Protein AF-A0A8X6YGH0-F1 (afdb_monomer_lite)

Sequence (163 aa):
MNEIVQPDSKLIDLRKIITGSENYEKGFVKGLLYMVIKEREKGERETEGEREKAKTEFELEELRLQNFNIKTESNHLNSDTMDMHNERWVSTLRGVGVNDFEKLEDLFITEQLKKGISATTQEHLVDDWSNLINPKELADELDAYENGREEKQKRGYHLQMME

Secondary structure (DSSP, 8-state):
--PPPPTT--HHHHHHHHHHSTT--HHHHHHHHHHHHHHHHHHHHHHHHHHHHHHHHHHHHHHHHHHHHHHHTT--SSSHHHHHHHHHHHHHHHHHT--SHHHHHHHHHHHHHHHTS-HHHHTTSTTTTTT---HHHHHHHHHHHHHHHHHHHHHHHHHHT--

pLDDT: mean 71.9, std 11.44, range [41.25, 88.44]

Foldseek 3Di:
DQDDDDPPDDPVVVVCNQCVDPPNDPVVVVVVVVVVVVVVVVVVCVVVVVVVVVVVVVVVVVVVVVVVVVCVVVPDDDVCVVVVVVVVVVVLCVVLVDDDPVLVVQQVLLVVVVVVDDPVLCVVCVVCSSVRSGNVVVVVSVVVVVVVVVVVVVVVVVVVVVD

Radius of gyration: 37.73 Å; chains: 1; bounding box: 55×65×111 Å

Structure (mmCIF, N/CA/C/O backbone):
data_AF-A0A8X6YGH0-F1
#
_entry.id   AF-A0A8X6YGH0-F1
#
loop_
_atom_site.group_PDB
_atom_site.id
_atom_site.type_symbol
_atom_site.label_atom_id
_atom_site.label_alt_id
_atom_site.label_comp_id
_atom_site.label_asym_id
_atom_site.label_entity_id
_atom_site.label_seq_id
_atom_site.pdbx_PDB_ins_code
_atom_site.Cartn_x
_atom_site.Cartn_y
_atom_site.Cartn_z
_atom_site.occupancy
_atom_site.B_iso_or_equiv
_atom_site.auth_seq_id
_atom_site.auth_comp_id
_atom_site.auth_asym_id
_atom_site.auth_atom_id
_atom_site.pdbx_PDB_model_num
ATOM 1 N N . MET A 1 1 ? 27.875 32.061 -50.453 1.00 41.25 1 MET A N 1
ATOM 2 C CA . MET A 1 1 ? 26.865 33.071 -50.061 1.00 41.25 1 MET A CA 1
ATOM 3 C C . MET A 1 1 ? 26.199 32.542 -48.800 1.00 41.25 1 MET A C 1
ATOM 5 O O . MET A 1 1 ? 25.630 31.465 -48.871 1.00 41.25 1 MET A O 1
ATOM 9 N N . ASN A 1 2 ? 26.345 33.215 -47.655 1.00 48.66 2 ASN A N 1
ATOM 10 C CA . ASN A 1 2 ? 25.778 32.757 -46.380 1.00 48.66 2 ASN A CA 1
ATOM 11 C C . ASN A 1 2 ? 24.354 33.306 -46.239 1.00 48.66 2 ASN A C 1
ATOM 13 O O . ASN A 1 2 ? 24.188 34.498 -45.985 1.00 48.66 2 ASN A O 1
ATOM 17 N N . GLU A 1 3 ? 23.337 32.465 -46.429 1.00 61.19 3 GLU A N 1
ATOM 18 C CA . GLU A 1 3 ? 21.948 32.841 -46.140 1.00 61.19 3 GLU A CA 1
ATOM 19 C C . GLU A 1 3 ? 21.732 32.929 -44.622 1.00 61.19 3 GLU A C 1
ATOM 21 O O . GLU A 1 3 ? 21.976 31.978 -43.878 1.00 61.19 3 GLU A O 1
ATOM 26 N N . ILE A 1 4 ? 21.309 34.108 -44.159 1.00 61.31 4 ILE A N 1
ATOM 27 C CA . ILE A 1 4 ? 21.022 34.404 -42.752 1.00 61.31 4 ILE A CA 1
ATOM 28 C C . ILE A 1 4 ? 19.649 33.820 -42.407 1.00 61.31 4 ILE A C 1
ATOM 30 O O . ILE A 1 4 ? 18.646 34.172 -43.026 1.00 61.31 4 ILE A O 1
ATOM 34 N N . VAL A 1 5 ? 19.602 32.947 -41.400 1.00 63.66 5 VAL A N 1
ATOM 35 C CA . VAL A 1 5 ? 18.356 32.376 -40.873 1.00 63.66 5 VAL A CA 1
ATOM 36 C C . VAL A 1 5 ? 17.521 33.473 -40.197 1.00 63.66 5 VAL A C 1
ATOM 38 O O . VAL A 1 5 ? 17.974 34.068 -39.220 1.00 63.66 5 VAL A O 1
ATOM 41 N N . GLN A 1 6 ? 16.303 33.729 -40.692 1.00 71.75 6 GLN A N 1
ATOM 42 C CA . GLN A 1 6 ? 15.362 34.667 -40.063 1.00 71.75 6 GLN A CA 1
ATOM 43 C C . GLN A 1 6 ? 14.469 33.962 -39.019 1.00 71.75 6 GLN A C 1
ATOM 45 O O . GLN A 1 6 ? 14.098 32.805 -39.245 1.00 71.75 6 GLN A O 1
ATOM 50 N N . PRO A 1 7 ? 14.090 34.623 -37.905 1.00 66.00 7 PRO A N 1
ATOM 51 C CA . PRO A 1 7 ? 13.371 33.997 -36.783 1.00 66.00 7 PRO A CA 1
ATOM 52 C C . PRO A 1 7 ? 11.989 33.406 -37.112 1.00 66.00 7 PRO A C 1
ATOM 54 O O . PRO A 1 7 ? 11.511 32.539 -36.387 1.00 66.00 7 PR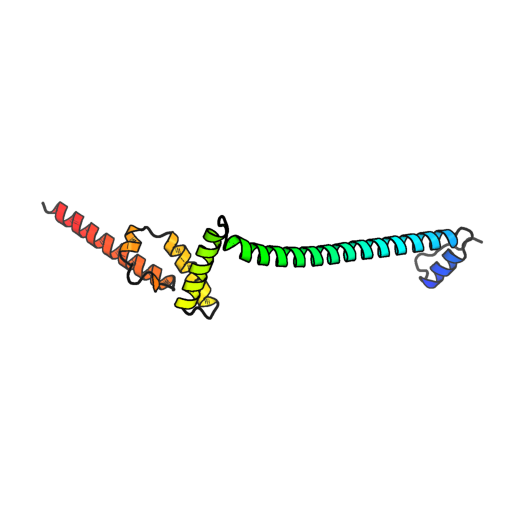O A O 1
ATOM 57 N N . ASP A 1 8 ? 11.346 33.862 -38.184 1.00 77.62 8 ASP A N 1
ATOM 58 C CA . ASP A 1 8 ? 10.015 33.459 -38.655 1.00 77.62 8 ASP A CA 1
ATOM 59 C C . ASP A 1 8 ? 10.054 32.460 -39.830 1.00 77.62 8 ASP A C 1
ATOM 61 O O . ASP A 1 8 ? 9.012 32.075 -40.370 1.00 77.62 8 ASP A O 1
ATOM 65 N N . SER A 1 9 ? 11.251 32.012 -40.225 1.00 76.69 9 SER A N 1
ATOM 66 C CA . SER A 1 9 ? 11.432 31.073 -41.335 1.00 76.69 9 SER A CA 1
ATOM 67 C C . SER A 1 9 ? 10.710 29.753 -41.062 1.00 76.69 9 SER A C 1
ATOM 69 O O . SER A 1 9 ? 10.834 29.156 -39.989 1.00 76.69 9 SER A O 1
ATOM 71 N N . LYS A 1 10 ? 9.988 29.235 -42.061 1.00 80.25 10 LYS A N 1
ATOM 72 C CA . LYS A 1 10 ? 9.310 27.941 -41.934 1.00 80.25 10 LYS A CA 1
ATOM 73 C C . LYS A 1 10 ? 10.338 26.826 -41.760 1.00 80.25 10 LYS A C 1
ATOM 75 O O . LYS A 1 10 ? 11.411 26.839 -42.357 1.00 80.25 10 LYS A O 1
ATOM 80 N N . LEU A 1 11 ? 9.958 25.789 -41.016 1.00 78.44 11 LEU A N 1
ATOM 81 C CA . LEU A 1 11 ? 10.798 24.618 -40.737 1.00 78.44 11 LEU A CA 1
ATOM 82 C C . LEU A 1 11 ? 11.405 23.984 -42.008 1.00 78.44 11 LEU A C 1
ATOM 84 O O . LEU A 1 11 ? 12.546 23.525 -42.001 1.00 78.44 11 LEU A O 1
ATOM 88 N N . ILE A 1 12 ? 10.644 23.970 -43.108 1.00 76.12 12 ILE A N 1
ATOM 89 C CA . ILE A 1 12 ? 11.090 23.443 -44.408 1.00 76.12 12 ILE A CA 1
ATOM 90 C C . ILE A 1 12 ? 12.239 24.283 -44.981 1.00 76.12 12 ILE A C 1
ATOM 92 O O . ILE A 1 12 ? 13.185 23.719 -45.533 1.00 76.12 12 ILE A O 1
ATOM 96 N N . ASP A 1 13 ? 12.173 25.603 -44.828 1.00 79.31 13 ASP A N 1
ATOM 97 C CA . ASP A 1 13 ? 13.164 26.538 -45.358 1.00 79.31 13 ASP A CA 1
ATOM 98 C C . ASP A 1 13 ? 14.440 26.492 -44.512 1.00 79.31 13 ASP A C 1
ATOM 100 O O . ASP A 1 13 ? 15.533 26.328 -45.050 1.00 79.31 13 ASP A O 1
ATOM 104 N N . LEU A 1 14 ? 14.298 26.443 -43.183 1.00 77.06 14 LEU A N 1
ATOM 105 C CA . LEU A 1 14 ? 15.408 26.210 -42.253 1.00 77.06 14 LEU A CA 1
ATOM 106 C C . LEU A 1 14 ? 16.156 24.908 -42.555 1.00 77.06 14 LEU A C 1
ATOM 108 O O . LEU A 1 14 ? 17.386 24.881 -42.593 1.00 77.06 14 LEU A O 1
ATOM 112 N N . ARG A 1 15 ? 15.425 23.818 -42.816 1.00 78.00 15 ARG A N 1
ATOM 113 C CA . ARG A 1 15 ? 16.027 22.528 -43.169 1.00 78.00 15 ARG A CA 1
ATOM 114 C C . ARG A 1 15 ? 16.850 22.626 -44.453 1.00 78.00 15 ARG A C 1
ATOM 116 O O . ARG A 1 15 ? 17.937 22.053 -44.509 1.00 78.00 15 ARG A O 1
ATOM 123 N N . LYS A 1 16 ? 16.347 23.316 -45.480 1.00 81.25 16 LYS A N 1
ATOM 124 C CA . LYS A 1 16 ? 17.072 23.504 -46.746 1.00 81.25 16 LYS A CA 1
ATOM 125 C C . LYS A 1 16 ? 18.350 24.314 -46.536 1.00 81.25 16 LYS A C 1
ATOM 127 O O . LYS A 1 16 ? 19.395 23.879 -47.003 1.00 81.25 16 LYS A O 1
ATOM 132 N N . ILE A 1 17 ? 18.278 25.400 -45.766 1.00 78.94 17 ILE A N 1
ATOM 133 C CA . ILE A 1 17 ? 19.432 26.251 -45.442 1.00 78.94 17 ILE A CA 1
ATOM 134 C C . ILE A 1 17 ? 20.498 25.453 -44.677 1.00 78.94 17 ILE A C 1
ATOM 136 O O . ILE A 1 17 ? 21.665 25.443 -45.060 1.00 78.94 17 ILE A O 1
ATOM 140 N N . ILE A 1 18 ? 20.101 24.713 -43.637 1.00 78.31 18 ILE A N 1
ATOM 141 C CA . ILE A 1 18 ? 21.031 23.914 -42.825 1.00 78.31 18 ILE A CA 1
ATOM 142 C C . ILE A 1 18 ? 21.655 22.791 -43.656 1.00 78.31 18 ILE A C 1
ATOM 144 O O . ILE A 1 18 ? 22.864 22.612 -43.616 1.00 78.31 18 ILE A O 1
ATOM 148 N N . THR A 1 19 ? 20.861 22.043 -44.427 1.00 79.50 19 THR A N 1
ATOM 149 C CA . THR A 1 19 ? 21.381 20.907 -45.216 1.00 79.50 19 THR A CA 1
ATOM 150 C C . THR A 1 19 ? 22.167 21.323 -46.461 1.00 79.50 19 THR A C 1
ATOM 15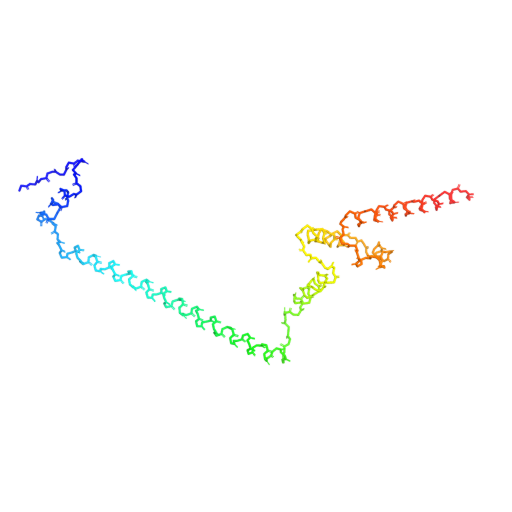2 O O . THR A 1 19 ? 22.936 20.511 -46.972 1.00 79.50 19 THR A O 1
ATOM 155 N N . GLY A 1 20 ? 21.982 22.556 -46.940 1.00 76.81 20 GLY A N 1
ATOM 156 C CA . GLY A 1 20 ? 22.750 23.160 -48.029 1.00 76.81 20 GLY A CA 1
ATOM 157 C C . GLY A 1 20 ? 24.024 23.886 -47.582 1.00 76.81 20 GLY A C 1
ATOM 158 O O . GLY A 1 20 ? 24.786 24.329 -48.434 1.00 76.81 20 GLY A O 1
ATOM 159 N N . SER A 1 21 ? 24.265 24.013 -46.273 1.00 79.88 21 SER A N 1
ATOM 160 C CA . SER A 1 21 ? 25.471 24.638 -45.721 1.00 79.88 21 SER A CA 1
ATOM 161 C C . SER A 1 21 ? 26.711 23.778 -45.972 1.00 79.88 21 SER A C 1
ATOM 163 O O . SER A 1 21 ? 26.695 22.574 -45.727 1.00 79.88 21 SER A O 1
ATOM 165 N N . GLU A 1 22 ? 27.822 24.397 -46.375 1.00 76.06 22 GLU A N 1
ATOM 166 C CA . GLU A 1 22 ? 29.118 23.713 -46.543 1.00 76.06 22 GLU A CA 1
ATOM 167 C C . GLU A 1 22 ? 29.644 23.117 -45.227 1.00 76.06 22 GLU A C 1
ATOM 169 O O . GLU A 1 22 ? 30.377 22.132 -45.231 1.00 76.06 22 GLU A O 1
ATOM 174 N N . ASN A 1 23 ? 29.206 23.671 -44.094 1.00 75.06 23 ASN A N 1
ATOM 175 C CA . ASN A 1 23 ? 29.562 23.192 -42.759 1.00 75.06 23 ASN A CA 1
ATOM 176 C C . ASN A 1 23 ? 28.654 22.050 -42.269 1.00 75.06 23 ASN A C 1
ATOM 178 O O . ASN A 1 23 ? 28.850 21.533 -41.169 1.00 75.06 23 ASN A O 1
ATOM 182 N N . TYR A 1 24 ? 27.626 21.666 -43.034 1.00 76.62 24 TYR A N 1
ATOM 183 C CA . TYR A 1 24 ? 26.746 20.560 -42.672 1.00 76.62 24 TYR A CA 1
ATOM 184 C C . TYR A 1 24 ? 27.379 19.217 -43.031 1.00 76.62 24 TYR A C 1
ATOM 186 O O . TYR A 1 24 ? 27.340 18.744 -44.169 1.00 76.62 24 TYR A O 1
ATOM 194 N N . GLU A 1 25 ? 27.918 18.545 -42.020 1.00 80.00 25 GLU A N 1
ATOM 195 C CA . GLU A 1 25 ? 28.524 17.235 -42.199 1.00 80.00 25 GLU A CA 1
ATOM 196 C C . GLU A 1 25 ? 27.470 16.117 -42.110 1.00 80.00 25 GLU A C 1
ATOM 198 O O . GLU A 1 25 ? 27.171 15.552 -41.055 1.00 80.00 25 GLU A O 1
ATOM 203 N N . LYS A 1 26 ? 26.897 15.756 -43.263 1.00 78.75 26 LYS A N 1
ATOM 204 C CA . LYS A 1 26 ? 25.875 14.697 -43.367 1.00 78.75 26 LYS A CA 1
ATOM 205 C C . LYS A 1 26 ? 26.331 13.354 -42.780 1.00 78.75 26 LYS A C 1
ATOM 207 O O . LYS A 1 26 ? 25.502 12.611 -42.258 1.00 78.75 26 LYS A O 1
ATOM 212 N N . GLY A 1 27 ? 27.619 13.024 -42.899 1.00 76.19 27 GLY A N 1
ATOM 213 C CA . GLY A 1 27 ? 28.208 11.802 -42.340 1.00 76.19 27 GLY A CA 1
ATOM 214 C C . GLY A 1 27 ? 28.168 11.798 -40.814 1.00 76.19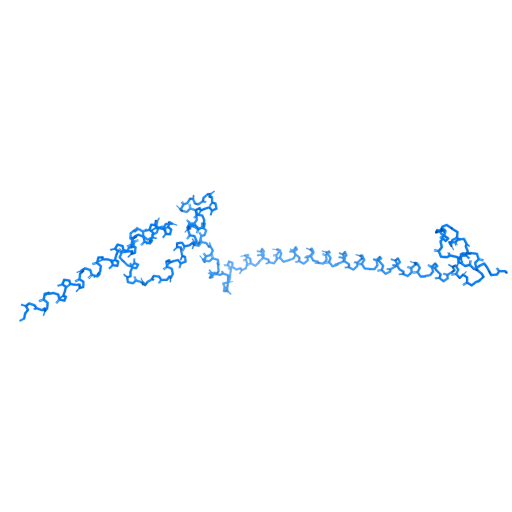 27 GLY A C 1
ATOM 215 O O . GLY A 1 27 ? 27.650 10.854 -40.220 1.00 76.19 27 GLY A O 1
ATOM 216 N N . PHE A 1 28 ? 28.603 12.895 -40.197 1.00 78.69 28 PHE A N 1
ATOM 217 C CA . PHE A 1 28 ? 28.550 13.101 -38.754 1.00 78.69 28 PHE A CA 1
ATOM 218 C C . PHE A 1 28 ? 27.119 13.036 -38.208 1.00 78.69 28 PHE A C 1
ATOM 220 O O . PHE A 1 28 ? 26.850 12.278 -37.280 1.00 78.69 28 PHE A O 1
ATOM 227 N N . VAL A 1 29 ? 26.162 13.730 -38.837 1.00 84.81 29 VAL A N 1
ATOM 228 C CA . VAL A 1 29 ? 24.749 13.707 -38.406 1.00 84.81 29 VAL A CA 1
ATOM 229 C C . VAL A 1 29 ? 24.139 12.306 -38.519 1.00 84.81 29 VAL A C 1
ATOM 231 O O . VAL A 1 29 ? 23.399 11.875 -37.635 1.00 84.81 29 VAL A O 1
ATOM 234 N N . LYS A 1 30 ? 24.474 11.556 -39.576 1.00 82.19 30 LYS A N 1
ATOM 235 C CA . LYS A 1 30 ? 24.087 10.142 -39.691 1.00 82.19 30 LYS A CA 1
ATOM 236 C C . LYS A 1 30 ? 24.741 9.276 -38.611 1.00 82.19 30 LYS A C 1
ATOM 238 O O . LYS A 1 30 ? 24.083 8.376 -38.100 1.00 82.19 30 LYS A O 1
ATOM 243 N N . GLY A 1 31 ? 25.995 9.552 -38.256 1.00 84.94 31 GLY A N 1
ATOM 244 C CA . GLY A 1 31 ? 26.704 8.885 -37.164 1.00 84.94 31 GLY A CA 1
ATOM 245 C C . GLY A 1 31 ? 26.037 9.119 -35.809 1.00 84.94 31 GLY A C 1
ATOM 246 O O . GLY A 1 31 ? 25.809 8.163 -35.071 1.00 84.94 31 GLY A O 1
ATOM 247 N N . LEU A 1 32 ? 25.632 10.360 -35.522 1.00 86.12 32 LEU A N 1
ATOM 248 C CA . LEU A 1 32 ? 24.856 10.696 -34.326 1.00 86.12 32 LEU A CA 1
ATOM 249 C C . LEU A 1 32 ? 23.509 9.967 -34.303 1.00 86.12 32 LEU A C 1
ATOM 251 O O . LEU A 1 32 ? 23.138 9.394 -33.282 1.00 86.12 32 LEU A O 1
ATOM 255 N N . LEU A 1 33 ? 22.793 9.930 -35.432 1.00 81.06 33 LEU A N 1
ATOM 256 C CA . LEU A 1 33 ? 21.524 9.206 -35.530 1.00 81.06 33 LEU A CA 1
ATOM 257 C C . LEU A 1 33 ? 21.705 7.702 -35.283 1.00 81.06 33 LEU A C 1
ATOM 259 O O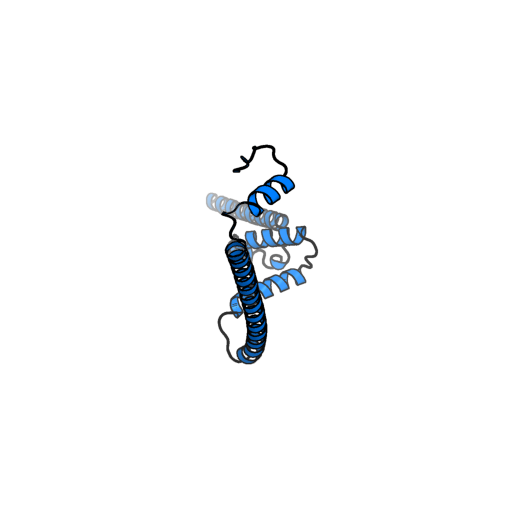 . LEU A 1 33 ? 20.938 7.113 -34.527 1.00 81.06 33 LEU A O 1
ATOM 263 N N . TYR A 1 34 ? 22.727 7.092 -35.884 1.00 83.06 34 TYR A N 1
ATOM 264 C CA . TYR A 1 34 ? 23.047 5.682 -35.668 1.00 83.06 34 TYR A CA 1
ATOM 265 C C . TYR A 1 34 ? 23.390 5.394 -34.203 1.00 83.06 34 TYR A C 1
ATOM 267 O O . TYR A 1 34 ? 22.910 4.411 -33.645 1.00 83.06 34 TYR A O 1
ATOM 275 N N . MET A 1 35 ? 24.164 6.272 -33.558 1.00 81.69 35 MET A N 1
ATOM 276 C CA . MET A 1 35 ? 24.488 6.157 -32.136 1.00 81.69 35 MET A CA 1
ATOM 277 C C . MET A 1 35 ? 23.225 6.209 -31.267 1.00 81.69 35 MET A C 1
ATOM 279 O O . MET A 1 35 ? 23.039 5.341 -30.423 1.00 81.69 35 MET A O 1
ATOM 283 N N . VAL A 1 36 ? 22.316 7.155 -31.523 1.00 88.19 36 VAL A N 1
ATOM 284 C CA . VAL A 1 36 ? 21.041 7.266 -30.793 1.00 88.19 36 VAL A CA 1
ATOM 285 C C . VAL A 1 36 ? 20.159 6.032 -30.990 1.00 88.19 36 VAL A C 1
ATOM 287 O O . VAL A 1 36 ? 19.575 5.548 -30.025 1.00 88.19 36 VAL A O 1
ATOM 290 N N . ILE A 1 37 ? 20.056 5.511 -32.216 1.00 88.44 37 ILE A N 1
ATOM 291 C CA . ILE A 1 37 ? 19.284 4.290 -32.497 1.00 88.44 37 ILE A CA 1
ATOM 292 C C . ILE A 1 37 ? 19.891 3.100 -31.752 1.00 88.44 37 ILE A C 1
ATOM 294 O O . ILE A 1 37 ? 19.173 2.391 -31.057 1.00 88.44 37 ILE A O 1
ATOM 298 N N . LYS A 1 38 ? 21.213 2.925 -31.824 1.00 85.25 38 LYS A N 1
ATOM 299 C CA . LYS A 1 38 ? 21.911 1.819 -31.165 1.00 85.25 38 LYS A CA 1
ATOM 300 C C . LYS A 1 38 ? 21.767 1.861 -29.642 1.00 85.25 38 LYS A C 1
ATOM 302 O O . LYS A 1 38 ? 21.583 0.812 -29.029 1.00 85.25 38 LYS A O 1
ATOM 307 N N . GLU A 1 39 ? 21.834 3.045 -29.034 1.00 84.56 39 GLU A N 1
ATOM 308 C CA . GLU A 1 39 ? 21.600 3.214 -27.594 1.00 84.56 39 GLU A CA 1
ATOM 309 C C . GLU A 1 39 ? 20.142 2.925 -27.216 1.00 84.56 39 GLU A C 1
ATOM 311 O O . GLU A 1 39 ? 19.900 2.291 -26.193 1.00 84.56 39 GLU A O 1
ATOM 316 N N . ARG A 1 40 ? 19.165 3.295 -28.058 1.00 78.69 40 ARG A N 1
ATOM 317 C CA . ARG A 1 40 ? 17.753 2.932 -27.841 1.00 78.69 40 ARG A CA 1
ATOM 318 C C . ARG A 1 40 ? 17.521 1.432 -27.945 1.00 78.69 40 ARG A C 1
ATOM 320 O O . ARG A 1 40 ? 16.932 0.866 -27.039 1.00 78.69 40 ARG A O 1
ATOM 327 N N . GLU A 1 41 ? 18.046 0.777 -28.977 1.00 81.12 41 GLU A N 1
ATOM 328 C CA . GLU A 1 41 ? 17.959 -0.682 -29.129 1.00 81.12 41 GLU A CA 1
ATOM 329 C C . GLU A 1 41 ? 18.674 -1.423 -27.993 1.00 81.12 41 GLU A C 1
ATOM 331 O O . GLU A 1 41 ? 18.275 -2.519 -27.606 1.00 81.12 41 GLU A O 1
ATOM 336 N N . LYS A 1 42 ? 19.773 -0.862 -27.477 1.00 79.06 42 LYS A N 1
ATOM 337 C CA . LYS A 1 42 ? 20.477 -1.402 -26.313 1.00 79.06 42 LYS A CA 1
ATOM 338 C C . LYS A 1 42 ? 19.630 -1.251 -25.051 1.00 79.06 42 LYS A C 1
ATOM 340 O O . LYS A 1 42 ? 19.475 -2.241 -24.350 1.00 79.06 42 LYS A O 1
ATOM 345 N N . GLY A 1 43 ? 19.049 -0.075 -24.816 1.00 78.31 43 GLY A N 1
ATOM 346 C CA . GLY A 1 43 ? 18.120 0.155 -23.711 1.00 78.31 43 GLY A CA 1
ATOM 347 C C . GLY A 1 43 ? 16.885 -0.742 -23.800 1.00 78.31 43 GLY A C 1
ATOM 348 O O . GLY A 1 43 ? 16.507 -1.350 -22.812 1.00 78.31 43 GLY A O 1
ATOM 349 N N . GLU A 1 44 ? 16.306 -0.921 -24.988 1.00 78.94 44 GLU A N 1
ATOM 350 C CA . GLU A 1 44 ? 15.188 -1.843 -25.213 1.00 78.94 44 GLU A CA 1
ATOM 351 C C . GLU A 1 44 ? 15.590 -3.292 -24.923 1.00 78.94 44 GLU A C 1
ATOM 353 O O . GLU A 1 44 ? 14.892 -3.965 -24.172 1.00 78.94 44 GLU A O 1
ATOM 358 N N . ARG A 1 45 ? 16.746 -3.760 -25.417 1.00 73.62 45 ARG A N 1
ATOM 359 C CA . ARG A 1 45 ? 17.273 -5.101 -25.099 1.00 73.62 45 ARG A CA 1
ATOM 360 C C . ARG A 1 45 ? 17.602 -5.287 -23.619 1.00 73.62 45 ARG A C 1
ATOM 362 O O . ARG A 1 45 ? 17.431 -6.388 -23.113 1.00 73.62 45 ARG A O 1
ATOM 369 N N . GLU A 1 46 ? 18.081 -4.252 -22.937 1.00 76.69 46 GLU A N 1
ATOM 370 C CA . GLU A 1 46 ? 18.320 -4.280 -21.490 1.00 76.69 46 GLU A CA 1
ATOM 371 C C . GLU A 1 46 ? 16.997 -4.342 -20.728 1.00 76.69 46 GLU A C 1
ATOM 373 O O . GLU A 1 46 ? 16.840 -5.226 -19.897 1.00 76.69 46 GLU A O 1
ATOM 378 N N . THR A 1 47 ? 16.008 -3.517 -21.080 1.00 74.88 47 THR A N 1
ATOM 379 C CA . THR A 1 47 ? 14.677 -3.552 -20.450 1.00 74.88 47 THR A CA 1
ATOM 380 C C . THR A 1 47 ? 13.932 -4.852 -20.727 1.00 74.88 47 THR A C 1
ATOM 382 O O . THR A 1 47 ? 13.267 -5.374 -19.841 1.00 74.88 47 THR A O 1
ATOM 385 N N . GLU A 1 48 ? 14.045 -5.403 -21.935 1.00 78.88 48 GLU A N 1
ATOM 386 C CA . GLU A 1 48 ? 13.438 -6.684 -22.281 1.00 78.88 48 GLU A CA 1
ATOM 387 C C . GLU A 1 48 ? 14.178 -7.825 -21.588 1.00 78.88 48 GLU A C 1
ATOM 389 O O . GLU A 1 48 ? 13.545 -8.696 -21.008 1.00 78.88 48 GLU A O 1
ATOM 394 N N . GLY A 1 49 ? 15.511 -7.765 -21.531 1.00 80.00 49 GLY A N 1
ATOM 395 C CA . GLY A 1 49 ? 16.318 -8.698 -20.754 1.00 80.00 49 GLY A CA 1
ATOM 396 C C . GLY A 1 49 ? 16.020 -8.632 -19.255 1.00 80.00 49 GLY A C 1
ATOM 397 O O . GLY A 1 49 ? 16.024 -9.663 -18.595 1.00 80.00 49 GLY A O 1
ATOM 398 N N . GLU A 1 50 ? 15.733 -7.455 -18.700 1.00 78.88 50 GLU A N 1
ATOM 399 C CA . GLU A 1 50 ? 15.295 -7.271 -17.313 1.00 78.88 50 GLU A CA 1
ATOM 400 C C . GLU A 1 50 ? 13.871 -7.778 -17.092 1.00 78.88 50 GLU A C 1
ATOM 402 O O . GLU A 1 50 ? 13.623 -8.420 -16.079 1.00 78.88 50 GLU A O 1
ATOM 407 N N . ARG A 1 51 ? 12.947 -7.565 -18.036 1.00 78.88 51 ARG A N 1
ATOM 408 C CA . ARG A 1 51 ? 11.590 -8.133 -17.979 1.00 78.88 51 ARG A CA 1
ATOM 409 C C . ARG A 1 51 ? 11.605 -9.647 -18.084 1.00 78.88 51 ARG A C 1
ATOM 411 O O . ARG A 1 51 ? 10.884 -10.304 -17.346 1.00 78.88 51 ARG A O 1
ATOM 418 N N . GLU A 1 52 ? 12.418 -10.206 -18.970 1.00 85.12 52 GLU A N 1
ATOM 419 C CA . GLU A 1 52 ? 12.558 -11.649 -19.146 1.00 85.12 52 GLU A CA 1
ATOM 420 C C . GLU A 1 52 ? 13.270 -12.275 -17.942 1.00 85.12 52 GLU A C 1
ATOM 422 O O . GLU A 1 52 ? 12.841 -13.320 -17.455 1.00 85.12 52 GLU A O 1
ATOM 427 N N . LYS A 1 53 ? 14.278 -11.597 -17.375 1.00 84.31 53 LYS A N 1
ATOM 428 C CA . LYS A 1 53 ? 14.869 -11.967 -16.080 1.00 84.31 53 LYS A CA 1
ATOM 429 C C . LYS A 1 53 ? 13.854 -11.887 -14.946 1.00 84.31 53 LYS A C 1
ATOM 431 O O . LYS A 1 53 ? 13.761 -12.835 -14.190 1.00 84.31 53 LYS A O 1
ATOM 436 N N . ALA A 1 54 ? 13.055 -10.827 -14.854 1.00 83.62 54 ALA A N 1
ATOM 437 C CA . ALA A 1 54 ? 12.022 -10.692 -13.829 1.00 83.62 54 ALA A CA 1
ATOM 438 C C . ALA A 1 54 ? 10.923 -11.748 -13.995 1.00 83.62 54 ALA A C 1
ATOM 440 O O . ALA A 1 54 ? 10.423 -12.273 -13.009 1.00 83.62 54 ALA A O 1
ATOM 441 N N . LYS A 1 55 ? 10.570 -12.102 -15.235 1.00 80.12 55 LYS A N 1
ATOM 442 C CA . LYS A 1 55 ? 9.605 -13.160 -15.536 1.00 80.12 55 LYS A CA 1
ATOM 443 C C . LYS A 1 55 ? 10.151 -14.539 -15.169 1.00 80.12 55 LYS A C 1
ATOM 445 O O . LYS A 1 55 ? 9.458 -15.298 -14.505 1.00 80.12 55 LYS A O 1
ATOM 450 N N . THR A 1 56 ? 11.389 -14.846 -15.554 1.00 87.12 56 THR A N 1
ATOM 451 C CA . THR A 1 56 ? 12.048 -16.110 -15.180 1.00 87.12 56 THR A CA 1
ATOM 452 C C . THR A 1 56 ? 12.322 -16.192 -13.681 1.00 87.12 56 THR A C 1
ATOM 454 O O . THR A 1 56 ? 12.185 -17.263 -13.101 1.00 87.12 56 THR A O 1
ATOM 457 N N . GLU A 1 57 ? 12.658 -15.080 -13.029 1.00 83.88 57 GLU A N 1
ATOM 458 C CA . GLU A 1 57 ? 12.815 -14.989 -11.577 1.00 83.88 57 GLU A CA 1
ATOM 459 C C . GLU A 1 57 ? 11.475 -15.155 -10.860 1.00 83.88 57 GLU A C 1
ATOM 461 O O . GLU A 1 57 ? 11.417 -15.893 -9.887 1.00 83.88 57 GLU A O 1
ATOM 466 N N . PHE A 1 58 ? 10.390 -14.569 -11.373 1.00 86.44 58 PHE A N 1
ATOM 467 C CA . PHE A 1 58 ? 9.036 -14.770 -10.855 1.00 86.44 58 PHE A CA 1
ATOM 468 C C . PHE A 1 58 ? 8.571 -16.224 -11.006 1.00 86.44 58 PHE A C 1
ATOM 470 O O . PHE A 1 58 ? 8.097 -16.804 -10.038 1.00 86.44 58 PHE A O 1
ATOM 477 N N . GLU A 1 59 ? 8.755 -16.842 -12.177 1.00 86.06 59 GLU A N 1
ATOM 478 C CA . GLU A 1 59 ? 8.449 -18.265 -12.399 1.00 86.06 59 GLU A CA 1
ATOM 479 C C . GLU A 1 59 ? 9.301 -19.170 -11.490 1.00 86.06 59 GLU A C 1
ATOM 481 O O . GLU A 1 59 ? 8.807 -20.145 -10.920 1.00 86.06 59 GLU A O 1
ATOM 486 N N . LEU A 1 60 ? 10.584 -18.840 -11.303 1.00 82.81 60 LEU A N 1
ATOM 487 C CA . LEU A 1 60 ? 11.462 -19.559 -10.383 1.00 82.81 60 LEU A CA 1
ATOM 488 C C . LEU A 1 60 ? 11.036 -19.364 -8.925 1.00 82.81 60 LEU A C 1
ATOM 490 O O . LEU A 1 60 ? 11.136 -20.308 -8.144 1.00 82.81 60 LEU A O 1
ATOM 494 N N . GLU A 1 61 ? 10.571 -18.174 -8.551 1.00 79.31 61 GLU A N 1
ATOM 495 C CA . GLU A 1 61 ? 10.071 -17.877 -7.212 1.00 79.31 61 GLU A CA 1
ATOM 496 C C . GLU A 1 61 ? 8.727 -18.566 -6.955 1.00 79.31 61 GLU A C 1
ATOM 498 O O . GLU A 1 61 ? 8.529 -19.123 -5.882 1.00 79.31 61 GLU A O 1
ATOM 503 N N . GLU A 1 62 ? 7.851 -18.667 -7.954 1.00 77.25 62 GLU A N 1
ATOM 504 C CA . GLU A 1 62 ? 6.626 -19.467 -7.886 1.00 77.25 62 GLU A CA 1
ATOM 505 C C . GLU A 1 62 ? 6.952 -20.953 -7.682 1.00 77.25 62 GLU A C 1
ATOM 507 O O . GLU A 1 62 ? 6.420 -21.596 -6.775 1.00 77.25 62 GLU A O 1
ATOM 512 N N . LEU A 1 63 ? 7.900 -21.496 -8.454 1.00 80.38 63 LEU A N 1
ATOM 513 C CA . LEU A 1 63 ? 8.393 -22.860 -8.263 1.00 80.38 63 LEU A CA 1
ATOM 514 C C . LEU A 1 63 ? 9.075 -23.033 -6.904 1.00 80.38 63 LEU A C 1
ATOM 516 O O . LEU A 1 63 ? 8.963 -24.101 -6.300 1.00 80.38 63 LEU A O 1
ATOM 520 N N . ARG A 1 64 ? 9.794 -22.023 -6.402 1.00 75.62 64 ARG A N 1
ATOM 521 C CA . ARG A 1 64 ? 10.380 -22.046 -5.057 1.00 75.62 64 ARG A CA 1
ATOM 522 C C . ARG A 1 64 ? 9.307 -22.032 -3.995 1.00 75.62 64 ARG A C 1
ATOM 524 O O . ARG A 1 64 ? 9.471 -22.800 -3.070 1.00 75.62 64 ARG A O 1
ATOM 531 N N . LEU A 1 65 ? 8.238 -21.253 -4.127 1.00 71.00 65 LEU A N 1
ATOM 532 C CA . LEU A 1 65 ? 7.112 -21.224 -3.193 1.00 71.00 65 LEU A CA 1
ATOM 533 C C . LEU A 1 65 ? 6.325 -22.533 -3.220 1.00 71.00 65 LEU A C 1
ATOM 535 O O . LEU A 1 65 ? 5.957 -23.032 -2.167 1.00 71.00 65 LEU A O 1
ATOM 539 N N . GLN A 1 66 ? 6.139 -23.150 -4.387 1.00 69.38 66 GLN A N 1
ATOM 540 C CA . GLN A 1 66 ? 5.540 -24.484 -4.497 1.00 69.38 66 GLN A CA 1
ATOM 541 C C . GLN A 1 66 ? 6.436 -25.549 -3.852 1.00 69.38 66 GLN A C 1
ATOM 543 O O . GLN A 1 66 ? 5.973 -26.350 -3.044 1.00 69.38 66 GLN A O 1
ATOM 548 N N . ASN A 1 67 ? 7.740 -25.531 -4.146 1.00 63.72 67 ASN A N 1
ATOM 549 C CA . ASN A 1 67 ? 8.713 -26.428 -3.517 1.00 63.72 67 ASN A CA 1
ATOM 550 C C . ASN A 1 67 ? 8.932 -26.114 -2.033 1.00 63.72 67 ASN A C 1
ATOM 552 O O . ASN A 1 67 ? 9.308 -27.005 -1.279 1.00 63.72 67 ASN A O 1
ATOM 556 N N . PHE A 1 68 ? 8.736 -24.863 -1.622 1.00 54.75 68 PHE A N 1
ATOM 557 C CA . PHE A 1 68 ? 8.765 -24.409 -0.244 1.00 54.75 68 PHE A CA 1
ATOM 558 C C . PHE A 1 68 ? 7.523 -24.922 0.452 1.00 54.75 68 PHE A C 1
ATOM 560 O O . PHE A 1 68 ? 7.734 -25.585 1.434 1.00 54.75 68 PHE A O 1
ATOM 567 N N . ASN A 1 69 ? 6.305 -24.816 -0.093 1.00 50.94 69 ASN A N 1
ATOM 568 C CA . ASN A 1 69 ? 5.106 -25.487 0.434 1.00 50.94 69 ASN A CA 1
ATOM 569 C C . ASN A 1 69 ? 5.316 -27.001 0.596 1.00 50.94 69 ASN A C 1
ATOM 571 O O . ASN A 1 69 ? 5.019 -27.555 1.649 1.00 50.94 69 ASN A O 1
ATOM 575 N N . ILE A 1 70 ? 5.925 -27.656 -0.400 1.00 52.00 70 ILE A N 1
ATOM 576 C CA . ILE A 1 70 ? 6.294 -29.083 -0.333 1.00 52.00 70 ILE A CA 1
ATOM 577 C C . ILE A 1 70 ? 7.377 -29.346 0.743 1.00 52.00 70 ILE A C 1
ATOM 579 O O . ILE A 1 70 ? 7.464 -30.447 1.284 1.00 52.00 70 ILE A O 1
ATOM 583 N N . LYS A 1 71 ? 8.213 -28.353 1.083 1.00 43.16 71 LYS A N 1
ATOM 584 C CA . LYS A 1 71 ? 9.268 -28.423 2.117 1.00 43.16 71 LYS A CA 1
ATOM 585 C C . LYS A 1 71 ? 8.873 -27.828 3.479 1.00 43.16 71 LYS A C 1
ATOM 587 O O . LYS A 1 71 ? 9.542 -28.149 4.454 1.00 43.16 71 LYS A O 1
ATOM 592 N N . THR A 1 72 ? 7.838 -27.000 3.590 1.00 42.84 72 THR A N 1
ATOM 593 C CA . THR A 1 72 ? 7.354 -26.339 4.814 1.00 42.84 72 THR A CA 1
ATOM 594 C C . THR A 1 72 ? 6.190 -27.067 5.438 1.00 42.84 72 THR A C 1
ATOM 596 O O . THR A 1 72 ? 6.083 -27.021 6.659 1.00 42.84 72 THR A O 1
ATOM 599 N N . GLU A 1 73 ? 5.487 -27.919 4.683 1.00 48.28 73 GLU A N 1
ATOM 600 C CA . GLU A 1 73 ? 4.920 -29.139 5.273 1.00 48.28 73 GLU A CA 1
ATOM 601 C C . GLU A 1 73 ? 5.995 -29.941 6.038 1.00 48.28 73 GLU A C 1
ATOM 603 O O . GLU A 1 73 ? 5.673 -30.722 6.929 1.00 48.28 73 GLU A O 1
ATOM 608 N N . SER A 1 74 ? 7.284 -29.704 5.747 1.00 48.72 74 SER A N 1
ATOM 609 C CA . SER A 1 74 ? 8.408 -30.325 6.436 1.00 48.72 74 SER A CA 1
ATOM 610 C C . SER A 1 74 ? 9.246 -29.409 7.350 1.00 48.72 74 SER A C 1
ATOM 612 O O . SER A 1 74 ? 10.133 -29.993 7.960 1.00 48.72 74 SER A O 1
ATOM 614 N N . ASN A 1 75 ? 9.025 -28.082 7.509 1.00 45.31 75 ASN A N 1
ATOM 615 C CA . ASN A 1 75 ? 9.669 -27.246 8.562 1.00 45.31 75 ASN A CA 1
ATOM 616 C C . ASN A 1 75 ? 9.145 -25.781 8.666 1.00 45.31 75 ASN A C 1
ATOM 618 O O . ASN A 1 75 ? 9.299 -24.980 7.748 1.00 45.31 75 ASN A O 1
ATOM 622 N N . HIS A 1 76 ? 8.609 -25.457 9.849 1.00 54.78 76 HIS A N 1
ATOM 623 C CA . HIS A 1 76 ? 8.012 -24.206 10.360 1.00 54.78 76 HIS A CA 1
ATOM 624 C C . HIS A 1 76 ? 8.987 -23.022 10.600 1.00 54.78 76 HIS A C 1
ATOM 626 O O . HIS A 1 76 ? 10.182 -23.246 10.784 1.00 54.78 76 HIS A O 1
ATOM 632 N N . LEU A 1 77 ? 8.400 -21.816 10.776 1.00 51.31 77 LEU A N 1
ATOM 633 C CA . LEU A 1 77 ? 8.845 -20.613 11.536 1.00 51.31 77 LEU A CA 1
ATOM 634 C C . LEU A 1 77 ? 9.038 -19.306 10.738 1.00 51.31 77 LEU A C 1
ATOM 636 O O . LEU A 1 77 ? 10.156 -18.899 10.427 1.00 51.31 77 LEU A O 1
ATOM 640 N N . ASN A 1 78 ? 7.900 -18.646 10.466 1.00 47.62 78 ASN A N 1
ATOM 641 C CA . ASN A 1 78 ? 7.615 -17.196 10.628 1.00 47.62 78 ASN A CA 1
ATOM 642 C C . ASN A 1 78 ? 6.354 -16.744 9.847 1.00 47.62 78 ASN A C 1
ATOM 644 O O . ASN A 1 78 ? 5.959 -15.585 9.952 1.00 47.62 78 ASN A O 1
ATOM 648 N N . SER A 1 79 ? 5.699 -17.653 9.112 1.00 49.66 79 SER A N 1
ATOM 649 C CA . SER A 1 79 ? 4.404 -17.436 8.435 1.00 49.66 79 SER A CA 1
ATOM 650 C C . SER A 1 79 ? 3.216 -17.566 9.398 1.00 49.66 79 SER A C 1
ATOM 652 O O . SER A 1 79 ? 2.250 -16.811 9.334 1.00 49.66 79 SER A O 1
ATOM 654 N N . ASP A 1 80 ? 3.339 -18.455 10.385 1.00 53.78 80 ASP A N 1
ATOM 655 C CA . ASP A 1 80 ? 2.201 -18.982 11.149 1.00 53.78 80 ASP A CA 1
ATOM 656 C C . ASP A 1 80 ? 1.490 -17.931 11.998 1.00 53.78 80 ASP A C 1
ATOM 658 O O . ASP A 1 80 ? 0.282 -17.994 12.192 1.00 53.78 80 ASP A O 1
ATOM 662 N N . THR A 1 81 ? 2.216 -16.928 12.494 1.00 51.69 81 THR A N 1
ATOM 663 C CA . THR A 1 81 ? 1.620 -15.881 13.331 1.00 51.69 81 THR A CA 1
ATOM 664 C C . THR A 1 81 ? 0.814 -14.881 12.501 1.00 51.69 81 THR A C 1
ATOM 666 O O . THR A 1 81 ? -0.253 -14.449 12.934 1.00 51.69 81 THR A O 1
ATOM 669 N N . MET A 1 82 ? 1.297 -14.513 11.307 1.00 49.72 82 MET A N 1
ATOM 670 C CA . MET A 1 82 ? 0.596 -13.588 10.405 1.00 49.72 82 MET A CA 1
ATOM 671 C C . MET A 1 82 ? -0.574 -14.295 9.708 1.00 49.72 82 MET A C 1
ATOM 673 O O . MET A 1 82 ? -1.663 -13.727 9.602 1.00 49.72 82 MET A O 1
ATOM 677 N N . ASP A 1 83 ? -0.372 -15.555 9.319 1.00 60.44 83 ASP A N 1
ATOM 678 C CA . ASP A 1 83 ? -1.406 -16.397 8.721 1.00 60.44 83 ASP A CA 1
ATOM 679 C C . ASP A 1 83 ? -2.518 -16.705 9.725 1.00 60.44 83 ASP A C 1
ATOM 681 O O . ASP A 1 83 ? -3.683 -16.526 9.394 1.00 60.44 83 ASP A O 1
ATOM 685 N N . MET A 1 84 ? -2.207 -17.004 10.992 1.00 57.06 84 MET A N 1
ATOM 686 C CA . MET A 1 84 ? -3.227 -17.231 12.026 1.00 57.06 84 MET A CA 1
ATOM 687 C C . MET A 1 84 ? -4.084 -15.985 12.302 1.00 57.06 84 MET A C 1
ATOM 689 O O . MET A 1 84 ? -5.297 -16.093 12.505 1.00 57.06 84 MET A O 1
ATOM 693 N N . HIS A 1 85 ? -3.486 -14.787 12.318 1.00 58.88 85 HIS A N 1
ATOM 694 C CA . HIS A 1 85 ? -4.253 -13.551 12.481 1.00 58.88 85 HIS A CA 1
ATOM 695 C C . HIS A 1 85 ? -5.167 -13.299 11.276 1.00 58.88 85 HIS A C 1
ATOM 697 O O . HIS A 1 85 ? -6.340 -12.976 11.471 1.00 58.88 85 HIS A O 1
ATOM 703 N N . ASN A 1 86 ? -4.673 -13.507 10.056 1.00 64.31 86 ASN A N 1
ATOM 704 C CA . ASN A 1 86 ? -5.468 -13.350 8.841 1.00 64.31 86 ASN A CA 1
ATOM 705 C C . ASN A 1 86 ? -6.566 -14.414 8.723 1.00 64.31 86 ASN A C 1
ATOM 707 O O . ASN A 1 86 ? -7.701 -14.075 8.405 1.00 64.31 86 ASN A O 1
ATOM 711 N N . GLU A 1 87 ? -6.283 -15.675 9.039 1.00 70.00 87 GLU A N 1
ATOM 712 C CA . GLU A 1 87 ? -7.264 -16.763 9.044 1.00 70.00 87 GLU A CA 1
ATOM 713 C C . GLU A 1 87 ? -8.366 -16.527 10.070 1.00 70.00 87 GLU A C 1
ATOM 715 O O . GLU A 1 87 ? -9.544 -16.686 9.748 1.00 70.00 87 GLU A O 1
ATOM 720 N N . ARG A 1 88 ? -8.016 -16.075 11.281 1.00 69.06 88 ARG A N 1
ATOM 721 C CA . ARG A 1 88 ? -9.005 -15.708 12.300 1.00 69.06 88 ARG A CA 1
ATOM 722 C C . ARG A 1 88 ? -9.900 -14.571 11.813 1.00 69.06 88 ARG A C 1
ATOM 724 O O . ARG A 1 88 ? -11.116 -14.676 11.937 1.00 69.06 88 ARG A O 1
ATOM 731 N N . TRP A 1 89 ? -9.322 -13.523 11.222 1.00 72.75 89 TRP A N 1
ATOM 732 C CA . TRP A 1 89 ? -10.085 -12.414 10.639 1.00 72.75 89 TRP A CA 1
ATOM 733 C C . TRP A 1 89 ? -10.995 -12.879 9.497 1.00 72.75 89 TRP A C 1
ATOM 735 O O . TRP A 1 89 ? -12.186 -12.576 9.490 1.00 72.75 89 TRP A O 1
ATOM 745 N N . VAL A 1 90 ? -10.474 -13.676 8.564 1.00 73.00 90 VAL A N 1
ATOM 746 C CA . VAL A 1 90 ? -11.234 -14.238 7.437 1.00 73.00 90 VAL A CA 1
ATOM 747 C C . VAL A 1 90 ? -12.345 -15.176 7.919 1.00 73.00 90 VAL A C 1
ATOM 749 O O . VAL A 1 90 ? -13.427 -15.193 7.333 1.00 73.00 90 VAL A O 1
ATOM 752 N N . SER A 1 91 ? -12.119 -15.933 8.994 1.00 74.25 91 SER A N 1
ATOM 753 C CA . SER A 1 91 ? -13.131 -16.787 9.619 1.00 74.25 91 SER A CA 1
ATOM 754 C C . SER A 1 91 ? -14.240 -15.963 10.276 1.00 74.25 91 SER A C 1
ATOM 756 O O . SER A 1 91 ? -15.413 -16.278 10.084 1.00 74.25 91 SER A O 1
ATOM 758 N N . THR A 1 92 ? -13.902 -14.889 10.997 1.00 71.50 92 THR A N 1
ATOM 759 C CA . THR A 1 92 ? -14.889 -13.964 11.578 1.00 71.50 92 THR A 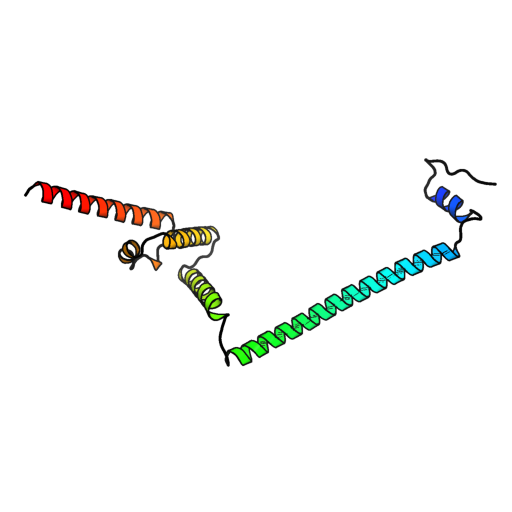CA 1
ATOM 760 C C . THR A 1 92 ? -15.742 -13.318 10.488 1.00 71.50 92 THR A C 1
ATOM 762 O O . THR A 1 92 ? -16.965 -13.338 10.584 1.00 71.50 92 THR A O 1
ATOM 765 N N . LEU A 1 93 ? -15.129 -12.831 9.403 1.00 73.62 93 LEU A N 1
ATOM 766 C CA . LEU A 1 93 ? -15.851 -12.223 8.279 1.00 73.62 93 LEU A CA 1
ATOM 767 C C . LEU A 1 93 ? -16.860 -13.189 7.638 1.00 73.62 93 LEU A C 1
ATOM 769 O O . LEU A 1 93 ? -17.981 -12.791 7.317 1.00 73.62 93 LEU A O 1
ATOM 773 N N . ARG A 1 94 ? -16.489 -14.470 7.497 1.00 75.69 94 ARG A N 1
ATOM 774 C CA . ARG A 1 94 ? -17.396 -15.515 6.994 1.00 75.69 94 ARG A CA 1
ATOM 775 C C . ARG A 1 94 ? -18.500 -15.867 7.988 1.00 75.69 94 ARG A C 1
ATOM 777 O O . ARG A 1 94 ? -19.629 -16.072 7.557 1.00 75.69 94 ARG A O 1
ATOM 784 N N . GLY A 1 95 ? -18.189 -15.943 9.283 1.00 72.94 95 GLY A N 1
ATOM 785 C CA . GLY A 1 95 ? -19.158 -16.273 10.335 1.00 72.94 95 GLY A CA 1
ATOM 786 C C . GLY A 1 95 ? -20.204 -15.180 10.562 1.00 72.94 95 GLY A C 1
ATOM 787 O O . GLY A 1 95 ? -21.360 -15.486 10.831 1.00 72.94 95 GLY A O 1
ATOM 788 N N . VAL A 1 96 ? -19.808 -13.917 10.390 1.00 71.25 96 VAL A N 1
ATOM 789 C CA . VAL A 1 96 ? -20.663 -12.732 10.554 1.00 71.25 96 VAL A CA 1
ATOM 790 C C . VAL A 1 96 ? -21.491 -12.423 9.294 1.00 71.25 96 VAL A C 1
ATOM 792 O O . VAL A 1 96 ? -22.497 -11.721 9.363 1.00 71.25 96 VAL A O 1
ATOM 795 N N . GLY A 1 97 ? -21.109 -12.960 8.130 1.00 75.19 97 GLY A N 1
ATOM 796 C CA . GLY A 1 97 ? -21.826 -12.717 6.874 1.00 75.19 97 GLY A CA 1
ATOM 797 C C . GLY A 1 97 ? -21.662 -11.287 6.347 1.00 75.19 97 GLY A C 1
ATOM 798 O O . GLY A 1 97 ? -22.590 -10.742 5.746 1.00 75.19 97 GLY A O 1
ATOM 799 N N . VAL A 1 98 ? -20.496 -10.673 6.571 1.00 75.19 98 VAL A N 1
ATOM 800 C CA . VAL A 1 98 ? -20.179 -9.327 6.069 1.00 75.19 98 VAL A CA 1
ATOM 801 C C . VAL A 1 98 ? -20.192 -9.342 4.539 1.00 75.19 98 VAL A C 1
ATOM 803 O O . VAL A 1 98 ? -19.379 -10.022 3.912 1.00 75.19 98 VAL A O 1
ATOM 806 N N . ASN A 1 99 ? -21.134 -8.617 3.934 1.00 80.56 99 ASN A N 1
ATOM 807 C CA . ASN A 1 99 ? -21.371 -8.610 2.487 1.00 80.56 99 ASN A CA 1
ATOM 808 C C . ASN A 1 99 ? -21.373 -7.209 1.853 1.00 80.56 99 ASN A C 1
ATOM 810 O O . ASN A 1 99 ? -21.513 -7.102 0.636 1.00 80.56 99 ASN A O 1
ATOM 814 N N . ASP A 1 100 ? -21.205 -6.159 2.653 1.00 83.19 100 ASP A N 1
ATOM 815 C CA . ASP A 1 100 ? -21.144 -4.762 2.227 1.00 83.19 100 ASP A CA 1
ATOM 816 C C . ASP A 1 100 ? -20.025 -4.018 2.985 1.00 83.19 100 ASP A C 1
ATOM 818 O O . ASP A 1 100 ? -19.448 -4.534 3.951 1.00 83.19 100 ASP A O 1
ATOM 822 N N . PHE A 1 101 ? -19.640 -2.848 2.468 1.00 78.62 101 PHE A N 1
ATOM 823 C CA . PHE A 1 101 ? -18.522 -2.072 3.010 1.00 78.62 101 PHE A CA 1
ATOM 824 C C . PHE A 1 101 ? -18.881 -1.465 4.367 1.00 78.62 101 PHE A C 1
ATOM 826 O O . PHE A 1 101 ? -18.046 -1.443 5.264 1.00 78.62 101 PHE A O 1
ATOM 833 N N . GLU A 1 102 ? -20.134 -1.051 4.535 1.00 81.69 102 GLU A N 1
ATOM 834 C CA . GLU A 1 102 ? -20.652 -0.471 5.767 1.00 81.69 102 GLU A CA 1
ATOM 835 C C . GLU A 1 102 ? -20.546 -1.457 6.944 1.00 81.69 102 GLU A C 1
ATOM 837 O O . GLU A 1 102 ? -20.021 -1.101 7.996 1.00 81.69 102 GLU A O 1
ATOM 842 N N . LYS A 1 103 ? -20.924 -2.733 6.769 1.00 80.25 103 LYS A N 1
ATOM 843 C CA . LYS A 1 103 ? -20.748 -3.754 7.823 1.00 80.25 103 LYS A CA 1
ATOM 844 C C . LYS A 1 103 ? -19.291 -4.092 8.086 1.00 80.25 103 LYS A C 1
ATOM 846 O O . LYS A 1 103 ? -18.948 -4.476 9.203 1.00 80.25 103 LYS A O 1
ATOM 851 N N . LEU A 1 104 ? -18.437 -4.010 7.065 1.00 80.81 104 LEU A N 1
ATOM 852 C CA . LEU A 1 104 ? -17.003 -4.220 7.240 1.00 80.81 104 LEU A CA 1
ATOM 853 C C . LEU A 1 104 ? -16.387 -3.091 8.073 1.00 80.81 104 LEU A C 1
ATOM 855 O O . LEU A 1 104 ? -15.560 -3.360 8.944 1.00 80.81 104 LEU A O 1
ATOM 859 N N . GLU A 1 105 ? -16.797 -1.851 7.820 1.00 81.44 105 GLU A N 1
ATOM 860 C CA . GLU A 1 105 ? -16.390 -0.670 8.577 1.00 81.44 105 GLU A CA 1
ATOM 861 C C . GLU A 1 105 ? -16.877 -0.750 10.031 1.00 81.44 105 GLU A C 1
ATOM 863 O O . GLU A 1 105 ? -16.062 -0.627 10.948 1.00 81.44 105 GLU A O 1
ATOM 868 N N . ASP A 1 106 ? -18.154 -1.076 10.250 1.00 83.75 106 ASP A N 1
ATOM 869 C CA . ASP A 1 106 ? -18.727 -1.278 11.586 1.00 83.75 106 ASP A CA 1
ATOM 870 C C . ASP A 1 106 ? -17.982 -2.371 12.364 1.00 83.75 106 ASP A C 1
ATOM 872 O O . ASP A 1 106 ? -17.578 -2.155 13.512 1.00 83.75 106 ASP A O 1
ATOM 876 N N . LEU A 1 107 ? -17.713 -3.517 11.729 1.00 82.94 107 LEU A N 1
ATOM 877 C CA . LEU A 1 107 ? -16.950 -4.601 12.346 1.00 82.94 107 LEU A CA 1
ATOM 878 C C . LEU A 1 107 ? -15.529 -4.150 12.694 1.00 82.94 107 LEU A C 1
ATOM 880 O O . LEU A 1 107 ? -15.031 -4.448 13.780 1.00 82.94 107 LEU A O 1
ATOM 884 N N . PHE A 1 108 ? -14.863 -3.430 11.789 1.00 80.50 108 PHE A N 1
ATOM 885 C CA . PHE A 1 108 ? -13.500 -2.968 12.015 1.00 80.50 108 PHE A CA 1
ATOM 886 C C . PHE A 1 108 ? -13.428 -2.001 13.199 1.00 80.50 108 PHE A C 1
ATOM 888 O O . PHE A 1 108 ? -12.570 -2.167 14.066 1.00 80.50 108 PHE A O 1
ATOM 895 N N . ILE A 1 109 ? -14.339 -1.028 13.270 1.00 80.75 109 ILE A N 1
ATOM 896 C CA . ILE A 1 109 ? -14.420 -0.069 14.378 1.00 80.75 109 ILE A CA 1
ATOM 897 C C . ILE A 1 109 ? -14.708 -0.809 15.688 1.00 80.75 109 ILE A C 1
ATOM 899 O O . ILE A 1 109 ? -14.004 -0.596 16.677 1.00 80.75 109 ILE A O 1
ATOM 903 N N . THR A 1 110 ? -15.667 -1.734 15.683 1.00 82.75 110 THR A N 1
ATOM 904 C CA . THR A 1 110 ? -16.027 -2.549 16.850 1.00 82.75 110 THR A CA 1
ATOM 905 C C . THR A 1 110 ? -14.846 -3.373 17.361 1.00 82.75 110 THR A C 1
ATOM 907 O O . THR A 1 110 ? -14.559 -3.369 18.555 1.00 82.75 110 THR A O 1
ATOM 910 N N . GLU A 1 111 ? -14.089 -4.021 16.474 1.00 80.94 111 GLU A N 1
ATOM 911 C CA . GLU A 1 111 ? -12.898 -4.794 16.844 1.00 80.94 111 GLU A CA 1
ATOM 912 C C . GLU A 1 111 ? -11.761 -3.916 17.390 1.00 80.94 111 GLU A C 1
ATOM 914 O O . GLU A 1 111 ? -11.033 -4.340 18.290 1.00 80.94 111 GLU A O 1
ATOM 919 N N . GLN A 1 112 ? -11.594 -2.680 16.904 1.00 76.62 112 GLN A N 1
ATOM 920 C CA . GLN A 1 112 ? -10.628 -1.756 17.511 1.00 76.62 112 GLN A CA 1
ATOM 921 C C . GLN A 1 112 ? -11.089 -1.266 18.890 1.00 76.62 112 GLN A C 1
ATOM 923 O O . GLN A 1 112 ? -10.261 -1.175 19.796 1.00 76.62 112 GLN A O 1
ATOM 928 N N . LEU A 1 113 ? -12.387 -1.003 19.082 1.00 76.81 113 LEU A N 1
ATOM 929 C CA . LEU A 1 113 ? -12.947 -0.639 20.388 1.00 76.81 113 LEU A CA 1
ATOM 930 C C . LEU A 1 113 ? -12.779 -1.781 21.398 1.00 76.81 113 LEU A C 1
ATOM 932 O O . LEU A 1 113 ? -12.322 -1.541 22.514 1.00 76.81 113 LEU A O 1
ATOM 936 N N . LYS A 1 114 ? -13.017 -3.034 20.982 1.00 78.44 114 LYS A N 1
ATOM 937 C CA . LYS A 1 114 ? -12.793 -4.235 21.806 1.00 78.44 114 LYS A CA 1
ATOM 938 C C . LYS A 1 114 ? -11.369 -4.341 22.352 1.00 78.44 114 LYS A C 1
ATOM 940 O O . LYS A 1 114 ? -11.193 -4.744 23.497 1.00 78.44 114 LYS A O 1
ATOM 945 N N . LYS A 1 115 ? -10.351 -3.927 21.590 1.00 76.31 115 LYS A N 1
ATOM 946 C CA . LYS A 1 115 ? -8.945 -3.927 22.051 1.00 76.31 115 LYS A CA 1
ATOM 947 C C . LYS A 1 115 ? -8.655 -2.911 23.157 1.00 76.31 115 LYS A C 1
ATOM 949 O O . LYS A 1 115 ? -7.652 -3.059 23.851 1.00 76.31 115 LYS A O 1
ATOM 954 N N . GLY A 1 116 ? -9.483 -1.877 23.298 1.00 70.75 116 GLY A N 1
ATOM 955 C CA . GLY A 1 116 ? -9.363 -0.869 24.354 1.00 70.75 116 GLY A CA 1
ATOM 956 C C . GLY A 1 116 ? -10.076 -1.245 25.656 1.00 70.75 116 GLY A C 1
ATOM 957 O O . GLY A 1 116 ? -9.893 -0.563 26.663 1.00 70.75 116 GLY A O 1
ATOM 958 N N . ILE A 1 117 ? -10.878 -2.313 25.655 1.00 75.06 11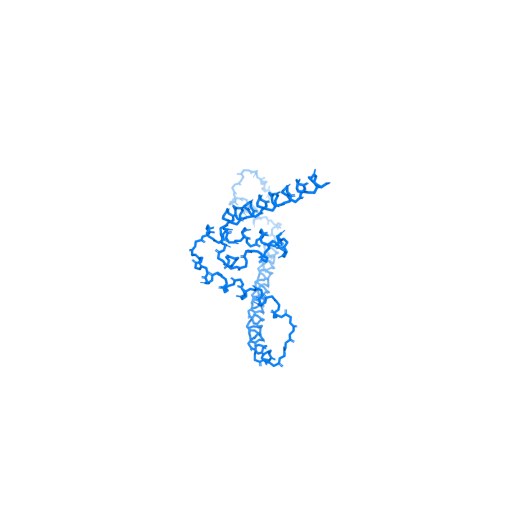7 ILE A N 1
ATOM 959 C CA . ILE A 1 117 ? -11.702 -2.723 26.794 1.00 75.06 117 ILE A CA 1
ATOM 960 C C . ILE A 1 117 ? -10.894 -3.641 27.719 1.00 75.06 117 ILE A C 1
ATOM 962 O O . ILE A 1 117 ? -10.177 -4.538 27.279 1.00 75.06 117 ILE A O 1
ATOM 966 N N . SER A 1 118 ? -10.999 -3.415 29.032 1.00 73.56 118 SER A N 1
ATOM 967 C CA . SER A 1 118 ? -10.317 -4.254 30.025 1.00 73.56 118 SER A CA 1
ATOM 968 C C . SER A 1 118 ? -10.878 -5.682 30.038 1.00 73.56 118 SER A C 1
ATOM 970 O O . SER A 1 118 ? -12.088 -5.872 29.907 1.00 73.56 118 SER A O 1
ATOM 972 N N . ALA A 1 119 ? -10.025 -6.682 30.285 1.00 69.50 119 ALA A N 1
ATOM 973 C CA . ALA A 1 119 ? -10.434 -8.091 30.362 1.00 69.50 119 ALA A CA 1
ATOM 974 C C . ALA A 1 119 ? -11.566 -8.328 31.382 1.00 69.50 119 ALA A C 1
ATOM 976 O O . ALA A 1 119 ? -12.461 -9.129 31.140 1.00 69.50 119 ALA A O 1
ATOM 977 N N . THR A 1 120 ? -11.579 -7.563 32.477 1.00 68.56 120 THR A N 1
ATOM 978 C CA . THR A 1 120 ? -12.653 -7.575 33.481 1.00 68.56 120 THR A CA 1
ATOM 979 C C . THR A 1 120 ? -14.009 -7.147 32.927 1.00 68.56 120 THR A C 1
ATOM 981 O O . THR A 1 120 ? -15.022 -7.722 33.297 1.00 68.56 120 THR A O 1
ATOM 984 N N . THR A 1 121 ? -14.054 -6.152 32.039 1.00 70.50 121 THR A N 1
ATOM 985 C CA . THR A 1 121 ? -15.304 -5.718 31.395 1.00 70.50 121 THR A CA 1
ATOM 986 C C . THR A 1 121 ? -15.745 -6.735 30.342 1.00 70.50 121 THR A C 1
ATOM 988 O O . THR A 1 121 ? -16.926 -7.053 30.240 1.00 70.50 121 THR A O 1
ATOM 991 N N . GLN A 1 122 ? -14.787 -7.296 29.603 1.00 74.31 122 GLN A N 1
ATOM 992 C CA . GLN A 1 122 ? -15.038 -8.325 28.597 1.00 74.31 122 GLN A CA 1
ATOM 993 C C . GLN A 1 122 ? -15.600 -9.623 29.207 1.00 74.31 122 GLN A C 1
ATOM 995 O O . GLN A 1 122 ? -16.502 -10.213 28.619 1.00 74.31 122 GLN A O 1
ATOM 1000 N N . GLU A 1 123 ? -15.126 -10.053 30.385 1.00 73.19 123 GLU A N 1
ATOM 1001 C CA . GLU A 1 123 ? -15.627 -11.251 31.089 1.00 73.19 123 GLU A CA 1
ATOM 1002 C C . GLU A 1 123 ? -17.127 -11.187 31.419 1.00 73.19 123 GLU A C 1
ATOM 1004 O O . GLU A 1 123 ? -17.781 -12.222 31.536 1.00 73.19 123 GLU A O 1
ATOM 1009 N N . HIS A 1 124 ? -17.696 -9.986 31.530 1.00 73.25 124 HIS A N 1
ATOM 1010 C CA . HIS A 1 124 ? -19.122 -9.807 31.796 1.00 73.25 124 HIS A CA 1
ATOM 1011 C C . HIS A 1 124 ? -20.005 -9.871 30.546 1.00 73.25 124 HIS A C 1
ATOM 1013 O O . HIS A 1 124 ? -21.212 -10.038 30.686 1.00 73.25 124 HIS A O 1
ATOM 1019 N N . LEU A 1 125 ? -19.416 -9.763 29.354 1.00 66.00 125 LEU A N 1
ATOM 1020 C CA . LEU A 1 125 ? -20.123 -9.724 28.070 1.00 66.00 125 LEU A CA 1
ATOM 1021 C C . LEU A 1 125 ? -19.814 -10.950 27.196 1.00 66.00 125 LEU A C 1
ATOM 1023 O O . LEU A 1 125 ? -20.129 -10.945 26.014 1.00 66.00 125 LEU A O 1
ATOM 1027 N N . VAL A 1 126 ? -19.187 -11.995 27.751 1.00 62.41 126 VAL A N 1
ATOM 1028 C CA . VAL A 1 126 ? -18.613 -13.134 27.002 1.00 62.41 126 VAL A CA 1
ATOM 1029 C C . VAL A 1 126 ? -19.608 -13.810 26.057 1.00 62.41 126 VAL A C 1
ATOM 1031 O O . VAL A 1 126 ? -19.217 -14.160 24.942 1.00 62.41 126 VAL A O 1
ATOM 1034 N N . ASP A 1 127 ? -20.866 -13.960 26.474 1.00 70.31 127 ASP A N 1
ATOM 1035 C CA . ASP A 1 127 ? -21.894 -14.659 25.692 1.00 70.31 127 ASP A CA 1
ATOM 1036 C C . ASP A 1 127 ? -22.267 -13.893 24.410 1.00 70.31 127 ASP A C 1
ATOM 1038 O O . ASP A 1 127 ? -22.420 -14.498 23.346 1.00 70.31 127 ASP A O 1
ATOM 1042 N N . ASP A 1 128 ? -22.303 -12.559 24.476 1.00 67.06 128 ASP A N 1
ATOM 1043 C CA . ASP A 1 128 ? -22.656 -11.690 23.347 1.00 67.06 128 ASP A CA 1
ATOM 1044 C C . ASP A 1 128 ? -21.428 -11.083 22.649 1.00 67.06 128 ASP A C 1
ATOM 1046 O O . ASP A 1 128 ? -21.521 -10.565 21.536 1.00 67.06 128 ASP A O 1
ATOM 1050 N N . TRP A 1 129 ? -20.235 -11.225 23.235 1.00 74.31 129 TRP A N 1
ATOM 1051 C CA . TRP A 1 129 ? -18.991 -10.605 22.765 1.00 74.31 129 TRP A CA 1
ATOM 1052 C C . TRP A 1 129 ? -18.646 -10.935 21.310 1.00 74.31 129 TRP A C 1
ATOM 1054 O O . TRP A 1 129 ? -18.091 -10.107 20.581 1.00 74.31 129 TRP A O 1
ATOM 1064 N N . SER A 1 130 ? -18.966 -12.156 20.881 1.00 71.25 130 SER A N 1
ATOM 1065 C CA . SER A 1 130 ? -18.708 -12.622 19.513 1.00 71.25 130 SER A CA 1
ATOM 1066 C C . SER A 1 130 ? -19.753 -12.130 18.505 1.00 71.25 130 SER A C 1
ATOM 1068 O O . SER A 1 130 ? -19.466 -12.106 17.312 1.00 71.25 130 SER A O 1
ATOM 1070 N N . ASN A 1 131 ? -20.931 -11.709 18.977 1.00 75.88 131 ASN A N 1
ATOM 1071 C CA . ASN A 1 131 ? -22.047 -11.235 18.153 1.00 75.88 131 ASN A CA 1
ATOM 1072 C C . ASN A 1 131 ? -22.085 -9.703 18.030 1.00 75.88 131 ASN A C 1
ATOM 1074 O O . ASN A 1 131 ? -22.731 -9.181 17.126 1.00 75.88 131 ASN A O 1
ATOM 1078 N N . LEU A 1 132 ? -21.372 -8.979 18.900 1.00 76.25 132 LEU A N 1
ATOM 1079 C CA . LEU A 1 132 ? -21.242 -7.523 18.831 1.00 76.25 132 LEU A CA 1
ATOM 1080 C C . LEU A 1 132 ? -20.377 -7.129 17.629 1.00 76.25 132 LEU A C 1
ATOM 1082 O O . LEU A 1 132 ? -19.144 -7.191 17.683 1.00 76.25 132 LEU A O 1
ATOM 1086 N N . ILE A 1 133 ? -21.047 -6.756 16.542 1.00 76.12 133 ILE A N 1
ATOM 1087 C CA . ILE A 1 133 ? -20.459 -6.336 15.259 1.00 76.12 133 ILE A CA 1
ATOM 1088 C C . ILE A 1 133 ? -20.653 -4.833 15.042 1.00 76.12 133 ILE A C 1
ATOM 1090 O O . ILE A 1 133 ? -19.896 -4.218 14.294 1.00 76.12 133 ILE A O 1
ATOM 1094 N N . ASN A 1 134 ? -21.659 -4.247 15.695 1.00 82.94 134 ASN A N 1
ATOM 1095 C CA . ASN A 1 134 ? -21.989 -2.842 15.565 1.00 82.94 134 ASN A CA 1
ATOM 1096 C C . ASN A 1 134 ? -21.326 -2.017 16.687 1.00 82.94 134 ASN A C 1
ATOM 1098 O O . ASN A 1 134 ? -21.493 -2.338 17.870 1.00 82.94 134 ASN A O 1
ATOM 1102 N N . PRO A 1 135 ? -20.632 -0.916 16.351 1.00 82.69 135 PRO A N 1
ATOM 1103 C CA . PRO A 1 135 ? -19.901 -0.129 17.338 1.00 82.69 135 PRO A CA 1
ATOM 1104 C C . PRO A 1 135 ? -20.835 0.620 18.292 1.00 82.69 135 PRO A C 1
ATOM 1106 O O . PRO A 1 135 ? -20.465 0.883 19.434 1.00 82.69 135 PRO A O 1
ATOM 1109 N N . LYS A 1 136 ? -22.052 0.943 17.846 1.00 81.06 136 LYS A N 1
ATOM 1110 C CA . LYS A 1 136 ? -23.072 1.590 18.666 1.00 81.06 136 LYS A CA 1
ATOM 1111 C C . LYS A 1 136 ? -23.675 0.624 19.682 1.00 81.06 136 LYS A C 1
ATOM 1113 O O . LYS A 1 136 ? -23.789 0.987 20.842 1.00 81.06 136 LYS A O 1
ATOM 1118 N N . GLU A 1 137 ? -23.993 -0.602 19.270 1.00 81.75 137 GLU A N 1
ATOM 1119 C CA . GLU A 1 137 ? -24.489 -1.637 20.191 1.00 81.75 137 GLU A CA 1
ATOM 1120 C C . GLU A 1 137 ? -23.441 -1.967 21.262 1.00 81.75 137 GLU A C 1
ATOM 1122 O O . GLU A 1 137 ? -23.770 -2.085 22.438 1.00 81.75 137 GLU A O 1
ATOM 1127 N N . LEU A 1 138 ? -22.160 -2.027 20.875 1.00 82.38 138 LEU A N 1
ATOM 1128 C CA . LEU A 1 138 ? -21.060 -2.185 21.827 1.00 82.38 138 LEU A CA 1
ATOM 1129 C C . LEU A 1 138 ? -20.973 -1.005 22.810 1.00 82.38 138 LEU A C 1
ATOM 1131 O O . LEU A 1 138 ? -20.731 -1.224 23.994 1.00 82.38 138 LEU A O 1
ATOM 1135 N N . ALA A 1 139 ? -21.152 0.232 22.340 1.00 80.56 139 ALA A N 1
ATOM 1136 C CA . ALA A 1 139 ? -21.139 1.411 23.204 1.00 80.56 139 ALA A CA 1
ATOM 1137 C C . ALA A 1 139 ? -22.318 1.416 24.191 1.00 80.56 139 ALA A C 1
ATOM 1139 O O . ALA A 1 139 ? -22.105 1.640 25.378 1.00 80.56 139 ALA A O 1
ATOM 1140 N N . ASP A 1 140 ? -23.527 1.094 23.723 1.00 82.12 140 ASP A N 1
ATOM 1141 C CA . ASP A 1 140 ? -24.730 1.044 24.559 1.00 82.12 140 ASP A CA 1
ATOM 1142 C C . ASP A 1 140 ? -24.594 -0.014 25.682 1.00 82.12 140 ASP A C 1
ATOM 1144 O O . ASP A 1 140 ? -24.960 0.246 26.831 1.00 82.12 140 ASP A O 1
ATOM 1148 N N . GLU A 1 141 ? -24.007 -1.183 25.390 1.00 79.81 141 GLU A N 1
ATOM 1149 C CA . GLU A 1 141 ? -23.734 -2.229 26.393 1.00 79.81 141 GLU A CA 1
ATOM 1150 C C . GLU A 1 141 ? -22.642 -1.830 27.399 1.00 79.81 141 GLU A C 1
ATOM 1152 O O . GLU A 1 141 ? -22.738 -2.126 28.595 1.00 79.81 141 GLU A O 1
ATOM 1157 N N . LEU A 1 142 ? -21.606 -1.119 26.945 1.00 77.94 142 LEU A N 1
ATOM 1158 C CA . LEU A 1 142 ? -20.571 -0.589 27.835 1.00 77.94 142 LEU A CA 1
ATOM 1159 C C . LEU A 1 142 ? -21.132 0.474 28.777 1.00 77.94 142 LEU A C 1
ATOM 1161 O O . LEU A 1 142 ? -20.871 0.409 29.980 1.00 77.94 142 LEU A O 1
ATOM 1165 N N . ASP A 1 143 ? -21.948 1.388 28.259 1.00 77.44 143 ASP A N 1
ATOM 1166 C CA . ASP A 1 143 ? -22.621 2.415 29.051 1.00 77.44 143 ASP A CA 1
ATOM 1167 C C . ASP A 1 143 ? -23.579 1.780 30.073 1.00 77.44 143 ASP A C 1
ATOM 1169 O O . ASP A 1 143 ? -23.620 2.186 31.240 1.00 77.44 143 ASP A O 1
ATOM 1173 N N . ALA A 1 144 ? -24.319 0.736 29.681 1.00 75.75 144 ALA A N 1
ATOM 1174 C CA . ALA A 1 144 ? -25.190 -0.014 30.584 1.00 75.75 144 ALA A CA 1
ATOM 1175 C C . ALA A 1 144 ? -24.398 -0.704 31.710 1.00 75.75 144 ALA A C 1
ATOM 1177 O O . ALA A 1 144 ? -24.796 -0.647 32.882 1.00 75.75 144 ALA A O 1
ATOM 1178 N N . TYR A 1 145 ? -23.256 -1.315 31.379 1.00 73.62 145 TYR A N 1
ATOM 1179 C CA . TYR A 1 145 ? -22.360 -1.929 32.357 1.00 73.62 145 TYR A CA 1
ATOM 1180 C C . TYR A 1 145 ? -21.752 -0.896 33.318 1.00 73.62 145 TYR A C 1
ATOM 1182 O O . TYR A 1 145 ? -21.771 -1.105 34.537 1.00 73.62 145 TYR A O 1
ATOM 1190 N N . GLU A 1 146 ? -21.239 0.225 32.806 1.00 70.81 146 GLU A N 1
ATOM 1191 C CA . GLU A 1 146 ? -20.648 1.289 33.623 1.00 70.81 146 GLU A CA 1
ATOM 1192 C C . GLU A 1 146 ? -21.681 1.917 34.563 1.00 70.81 146 GLU A C 1
ATOM 1194 O O . GLU A 1 146 ? -21.431 2.027 35.768 1.00 70.81 146 GLU A O 1
ATOM 1199 N N . ASN A 1 147 ? -22.884 2.213 34.067 1.00 68.88 147 ASN A N 1
ATOM 1200 C CA . ASN A 1 147 ? -23.962 2.777 34.876 1.00 68.88 147 ASN A CA 1
ATOM 1201 C C . ASN A 1 147 ? -24.420 1.802 35.984 1.00 68.88 147 ASN A C 1
ATOM 1203 O O . ASN A 1 147 ? -24.601 2.189 37.143 1.00 68.88 147 ASN A O 1
ATOM 1207 N N . GLY A 1 148 ? -24.521 0.504 35.672 1.00 64.81 148 GLY A N 1
ATOM 1208 C CA . GLY A 1 148 ? -24.839 -0.537 36.657 1.00 64.81 148 GLY A CA 1
ATOM 1209 C C . GLY A 1 148 ? -23.732 -0.762 37.697 1.00 64.81 148 GLY A C 1
ATOM 1210 O O . GLY A 1 148 ? -24.012 -1.096 38.856 1.00 64.81 148 GLY A O 1
ATOM 1211 N N . ARG A 1 149 ? -22.467 -0.560 37.317 1.00 64.19 149 ARG A N 1
ATOM 1212 C CA . ARG A 1 149 ? -21.313 -0.626 38.223 1.00 64.19 149 ARG A CA 1
ATOM 1213 C C . ARG A 1 149 ? -21.286 0.564 39.179 1.00 64.19 149 ARG A C 1
ATOM 1215 O O . ARG A 1 149 ? -21.102 0.363 40.383 1.00 64.19 149 ARG A O 1
ATOM 1222 N N . GLU A 1 150 ? -21.519 1.774 38.678 1.00 60.31 150 GLU A N 1
ATOM 1223 C CA . GLU A 1 150 ? -21.602 2.975 39.511 1.00 60.31 150 GLU A CA 1
ATOM 1224 C C . GLU A 1 150 ? -22.723 2.883 40.552 1.00 60.31 150 GLU A C 1
ATOM 1226 O O . GLU A 1 150 ? -22.542 3.290 41.703 1.00 60.31 150 GLU A O 1
ATOM 1231 N N . GLU A 1 151 ? -23.879 2.321 40.188 1.00 57.91 151 GLU A N 1
ATOM 1232 C CA . GLU A 1 151 ? -25.015 2.194 41.103 1.00 57.91 151 GLU A CA 1
ATOM 1233 C C . GLU A 1 151 ? -24.733 1.201 42.245 1.00 57.91 151 GLU A C 1
ATOM 1235 O O . GLU A 1 151 ? -25.032 1.480 43.412 1.00 57.91 151 GLU A O 1
ATOM 1240 N N . LYS A 1 152 ? -24.082 0.068 41.947 1.00 58.97 152 LYS A N 1
ATOM 1241 C CA . LYS A 1 152 ? -23.638 -0.899 42.969 1.00 58.97 152 LYS A CA 1
ATOM 1242 C C . LYS A 1 152 ? -22.596 -0.294 43.906 1.00 58.97 152 LYS A C 1
ATOM 1244 O O . LYS A 1 152 ? -22.649 -0.524 45.114 1.00 58.97 152 LYS A O 1
ATOM 1249 N N . GLN A 1 153 ? -21.690 0.519 43.370 1.00 58.31 153 GLN A N 1
ATOM 1250 C CA . GLN A 1 153 ? -20.677 1.212 44.154 1.00 58.31 153 GLN A CA 1
ATOM 1251 C C . GLN A 1 153 ? -21.299 2.292 45.060 1.00 58.31 153 GLN A C 1
ATOM 1253 O O . GLN A 1 153 ? -20.974 2.350 46.246 1.00 58.31 153 GLN A O 1
ATOM 1258 N N . LYS A 1 154 ? -22.277 3.068 44.567 1.00 58.34 154 LYS A N 1
ATOM 1259 C CA . LYS A 1 154 ? -23.051 4.034 45.374 1.00 58.34 154 LYS A CA 1
ATOM 1260 C C . LYS A 1 154 ? -23.835 3.361 46.507 1.00 58.34 154 LYS A C 1
ATOM 1262 O O . LYS A 1 154 ? -23.825 3.869 47.627 1.00 58.34 154 LYS A O 1
ATOM 1267 N N . ARG A 1 155 ? -24.469 2.206 46.263 1.00 55.47 155 ARG A N 1
ATOM 1268 C CA . ARG A 1 155 ? -25.166 1.438 47.317 1.00 55.47 155 ARG A CA 1
ATOM 1269 C C . ARG A 1 155 ? -24.204 0.862 48.359 1.00 55.47 155 ARG A C 1
ATOM 1271 O O . ARG A 1 155 ? -24.533 0.882 49.541 1.00 55.47 155 ARG A O 1
ATOM 1278 N N . GLY A 1 156 ? -23.016 0.416 47.943 1.00 56.06 156 GLY A N 1
ATOM 1279 C CA . GLY A 1 156 ? -21.957 -0.032 48.855 1.00 56.06 156 GLY A CA 1
ATOM 1280 C C . GLY A 1 156 ? -21.491 1.072 49.809 1.00 56.06 156 GLY A C 1
ATOM 1281 O O . GLY A 1 156 ? -21.448 0.858 51.017 1.00 56.06 156 GLY A O 1
ATOM 1282 N N . TYR A 1 157 ? -21.246 2.282 49.293 1.00 57.69 157 TYR A N 1
ATOM 1283 C CA . TYR A 1 157 ? -20.892 3.434 50.131 1.00 57.69 157 TYR A CA 1
ATOM 1284 C C . TYR A 1 157 ? -22.041 3.901 51.036 1.00 57.69 157 TYR A C 1
ATOM 1286 O O . TYR A 1 157 ? -21.794 4.346 52.152 1.00 57.69 157 TYR A O 1
ATOM 1294 N N . HIS A 1 158 ? -23.297 3.796 50.590 1.00 52.34 158 HIS A N 1
ATOM 1295 C CA . HIS A 1 158 ? -24.447 4.214 51.395 1.00 52.34 158 HIS A CA 1
ATOM 1296 C C . HIS A 1 158 ? -24.695 3.299 52.605 1.00 52.34 158 HIS A C 1
ATOM 1298 O O . HIS A 1 158 ? -24.990 3.797 53.687 1.00 52.34 158 HIS A O 1
ATOM 1304 N N . LEU A 1 159 ? -24.514 1.983 52.449 1.00 55.88 159 LEU A N 1
ATOM 1305 C CA . LEU A 1 159 ? -24.622 1.010 53.544 1.00 55.88 159 LEU A CA 1
ATOM 1306 C C . LEU A 1 159 ? -23.502 1.169 54.583 1.00 55.88 159 LEU A C 1
ATOM 1308 O O . LEU A 1 159 ? -23.758 1.043 55.773 1.00 55.88 159 LEU A O 1
ATOM 1312 N N . GLN A 1 160 ? -22.291 1.527 54.151 1.00 55.50 160 GLN A N 1
ATOM 1313 C CA . GLN A 1 160 ? -21.143 1.747 55.040 1.00 55.50 160 GLN A CA 1
ATOM 1314 C C . GLN A 1 160 ? -21.218 3.068 55.836 1.00 55.50 160 GLN A C 1
ATOM 1316 O O . GLN A 1 160 ? -20.462 3.264 56.779 1.00 55.50 160 GLN A O 1
ATOM 1321 N N . MET A 1 161 ? -22.128 3.975 55.464 1.00 55.72 161 MET A N 1
ATOM 1322 C CA . MET A 1 161 ? -22.417 5.227 56.183 1.00 55.72 161 MET A CA 1
ATOM 1323 C C . MET A 1 161 ? -23.623 5.101 57.136 1.00 55.72 161 MET A C 1
ATOM 1325 O O . MET A 1 161 ? -24.024 6.093 57.744 1.00 55.72 161 MET A O 1
ATOM 1329 N N . MET A 1 162 ? -24.235 3.913 57.218 1.00 55.12 162 MET A N 1
ATOM 1330 C CA . MET A 1 162 ? -25.360 3.596 58.109 1.00 55.12 162 MET A CA 1
ATOM 1331 C C . MET A 1 162 ? -24.978 2.653 59.270 1.00 55.12 162 MET A C 1
ATOM 1333 O O . MET A 1 162 ? -25.852 2.325 60.073 1.00 55.12 162 MET A O 1
ATOM 1337 N N . GLU A 1 163 ? -23.707 2.250 59.375 1.00 43.50 163 GLU A N 1
ATOM 1338 C CA . GLU A 1 163 ? -23.093 1.628 60.568 1.00 43.50 163 GLU A CA 1
ATOM 1339 C C . GLU A 1 163 ? -22.372 2.678 61.424 1.00 43.50 163 GLU A C 1
ATOM 1341 O O . GLU A 1 163 ? -22.431 2.551 62.669 1.00 43.50 163 GLU A O 1
#

Organism: NCBI:txid2747483